Protein AF-A0A2V9Z2H0-F1 (afdb_monomer_lite)

pLDDT: mean 72.04, std 20.76, range [30.12, 93.12]

Foldseek 3Di:
DDDDDDDDDDDDPPPPPPPPPPPPDPDPPQDVQWDDLDPQWIWRDDPQKIFIGGNNHTPAIDGVVPVVSLVVSLVCCCVVVVDPPVSSCVVNVHDD

Sequence (96 aa):
MNFLIASRYGMLATMKSSSRQPELLSAPPALSGSTMANPHVCVQTEGNHRAILVHGIVFSRYSTQDRAAEAYAMATLFESGYAGQNHIARWFGYST

Structure (mmCIF, N/CA/C/O backbone):
data_AF-A0A2V9Z2H0-F1
#
_entry.id   AF-A0A2V9Z2H0-F1
#
loop_
_atom_site.group_PDB
_atom_site.id
_atom_site.type_symbol
_atom_site.label_atom_id
_atom_site.label_alt_id
_atom_site.label_comp_id
_atom_site.label_asym_id
_atom_site.label_entity_id
_atom_site.label_seq_id
_atom_site.pdbx_PDB_ins_code
_atom_site.Cartn_x
_atom_site.Cartn_y
_atom_site.Cartn_z
_atom_site.occupancy
_atom_site.B_iso_or_equiv
_atom_site.auth_seq_id
_atom_site.auth_comp_id
_atom_site.auth_asym_id
_atom_site.auth_atom_id
_atom_site.pdbx_PDB_model_num
ATOM 1 N N . MET A 1 1 ? 48.713 -1.740 -46.600 1.00 33.34 1 MET A N 1
ATOM 2 C CA . MET A 1 1 ? 49.661 -2.759 -46.106 1.00 33.34 1 MET A CA 1
ATOM 3 C C . MET A 1 1 ? 49.282 -3.083 -44.664 1.00 33.34 1 MET A C 1
ATOM 5 O O . MET A 1 1 ? 49.089 -2.142 -43.906 1.00 33.34 1 MET A O 1
ATOM 9 N N . ASN A 1 2 ? 49.078 -4.369 -44.351 1.00 32.25 2 ASN A N 1
ATOM 10 C CA . ASN A 1 2 ? 48.810 -4.978 -43.031 1.00 32.25 2 ASN A CA 1
ATOM 11 C C . ASN A 1 2 ? 49.625 -4.347 -41.869 1.00 32.25 2 ASN A C 1
ATOM 13 O O . ASN A 1 2 ? 50.729 -3.876 -42.107 1.00 32.25 2 ASN A O 1
ATOM 17 N N . PHE A 1 3 ? 49.181 -4.339 -40.603 1.00 32.38 3 PHE A N 1
ATOM 18 C CA . PHE A 1 3 ? 49.041 -5.540 -39.762 1.00 32.38 3 PHE A CA 1
ATOM 19 C C . PHE A 1 3 ? 48.167 -5.331 -38.510 1.00 32.38 3 PHE A C 1
ATOM 21 O O . PHE A 1 3 ? 48.256 -4.318 -37.822 1.00 32.38 3 PHE A O 1
ATOM 28 N N . LEU A 1 4 ? 47.387 -6.370 -38.201 1.00 38.56 4 LEU A N 1
ATOM 29 C CA . LEU A 1 4 ? 46.795 -6.671 -36.897 1.00 38.56 4 LEU A CA 1
ATOM 30 C C . LEU A 1 4 ? 47.885 -6.973 -35.858 1.00 38.56 4 LEU A C 1
ATOM 32 O O . LEU A 1 4 ? 48.770 -7.777 -36.143 1.00 38.56 4 LEU A O 1
ATOM 36 N N . ILE A 1 5 ? 47.726 -6.477 -34.627 1.00 39.59 5 ILE A N 1
ATOM 37 C CA . ILE A 1 5 ? 48.161 -7.203 -33.425 1.00 39.59 5 ILE A CA 1
ATOM 38 C C . ILE A 1 5 ? 47.025 -7.138 -32.399 1.00 39.59 5 ILE A C 1
ATOM 40 O O . ILE A 1 5 ? 46.578 -6.068 -31.995 1.00 39.59 5 ILE A O 1
ATOM 44 N N . ALA A 1 6 ? 46.529 -8.315 -32.035 1.00 40.03 6 ALA A N 1
ATOM 45 C CA . ALA A 1 6 ? 45.536 -8.537 -31.000 1.00 40.03 6 ALA A CA 1
ATOM 46 C C . ALA A 1 6 ? 46.151 -8.373 -29.602 1.00 40.03 6 ALA A C 1
ATOM 48 O O . ALA A 1 6 ? 47.254 -8.856 -29.374 1.00 40.03 6 ALA A O 1
ATOM 49 N N . SER A 1 7 ? 45.402 -7.832 -28.637 1.00 30.12 7 SER A N 1
ATOM 50 C CA . SER A 1 7 ? 45.344 -8.452 -27.308 1.00 30.12 7 SER A CA 1
ATOM 51 C C . SER A 1 7 ? 44.119 -7.994 -26.523 1.00 30.12 7 SER A C 1
ATOM 53 O O . SER A 1 7 ? 43.735 -6.827 -26.518 1.00 30.12 7 SER A O 1
ATOM 55 N N . ARG A 1 8 ? 43.482 -8.981 -25.903 1.00 45.53 8 ARG A N 1
ATOM 56 C CA . ARG A 1 8 ? 42.228 -8.941 -25.159 1.00 45.53 8 ARG A CA 1
ATOM 57 C C . ARG A 1 8 ? 42.565 -8.783 -23.666 1.00 45.53 8 ARG A C 1
ATOM 59 O O . ARG A 1 8 ? 43.506 -9.410 -23.203 1.00 45.53 8 ARG A O 1
ATOM 66 N N . TYR A 1 9 ? 41.717 -8.050 -22.941 1.00 33.06 9 TYR A N 1
ATOM 67 C CA . TYR A 1 9 ? 41.590 -7.989 -21.471 1.00 33.06 9 TYR A CA 1
ATOM 68 C C . TYR A 1 9 ? 42.676 -7.270 -20.639 1.00 33.06 9 TYR A C 1
ATOM 70 O O . TYR A 1 9 ? 43.658 -7.853 -20.209 1.00 33.06 9 TYR A O 1
ATOM 78 N N . GLY A 1 10 ? 42.363 -6.012 -20.293 1.00 38.66 10 GLY A N 1
ATOM 79 C CA . GLY A 1 10 ? 41.983 -5.640 -18.922 1.00 38.66 10 GLY A CA 1
ATOM 80 C C . GLY A 1 10 ? 43.092 -5.356 -17.910 1.00 38.66 10 GLY A C 1
ATOM 81 O O . GLY A 1 10 ? 43.579 -6.287 -17.291 1.00 38.66 10 GLY A O 1
ATOM 82 N N . MET A 1 11 ? 43.351 -4.073 -17.613 1.00 34.50 11 MET A N 1
ATOM 83 C CA . MET A 1 11 ? 43.720 -3.624 -16.260 1.00 34.50 11 MET A CA 1
ATOM 84 C C . MET A 1 11 ? 43.644 -2.090 -16.136 1.00 34.50 11 MET A C 1
ATOM 86 O O . MET A 1 11 ? 44.459 -1.370 -16.698 1.00 34.50 11 MET A O 1
ATOM 90 N N . LEU A 1 12 ? 42.641 -1.618 -15.387 1.00 37.03 12 LEU A N 1
ATOM 91 C CA . LEU A 1 12 ? 42.616 -0.369 -14.609 1.00 37.03 12 LEU A CA 1
ATOM 92 C C . LEU A 1 12 ? 43.142 0.904 -15.301 1.00 37.03 12 LEU A C 1
ATOM 94 O O . LEU A 1 12 ? 44.172 1.461 -14.922 1.00 37.03 12 LEU A O 1
ATOM 98 N N . ALA A 1 13 ? 42.341 1.462 -16.213 1.00 42.91 13 ALA A N 1
ATOM 99 C CA . ALA A 1 13 ? 42.338 2.914 -16.347 1.00 42.91 13 ALA A CA 1
ATOM 100 C C . ALA A 1 13 ? 41.852 3.486 -15.008 1.00 42.91 13 ALA A C 1
ATOM 102 O O . ALA A 1 13 ? 40.718 3.253 -14.585 1.00 42.91 13 ALA A O 1
ATOM 103 N N . THR A 1 14 ? 42.744 4.185 -14.317 1.00 48.28 14 THR A N 1
ATOM 104 C CA . THR A 1 14 ? 42.471 4.901 -13.077 1.00 48.28 14 THR A CA 1
ATOM 105 C C . THR A 1 14 ? 41.538 6.072 -13.394 1.00 48.28 14 THR A C 1
ATOM 107 O O . THR A 1 14 ? 41.949 7.220 -13.547 1.00 48.28 14 THR A O 1
ATOM 110 N N . MET A 1 15 ? 40.242 5.800 -13.558 1.00 34.12 15 MET A N 1
ATOM 111 C CA . MET A 1 15 ? 39.269 6.868 -13.743 1.00 34.12 15 MET A CA 1
ATOM 112 C C . MET A 1 15 ? 39.029 7.515 -12.383 1.00 34.12 15 MET A C 1
ATOM 114 O O . MET A 1 15 ? 38.201 7.082 -11.588 1.00 34.12 15 MET A O 1
ATOM 118 N N . LYS A 1 16 ? 39.832 8.542 -12.107 1.00 40.66 16 LYS A N 1
ATOM 119 C CA . LYS A 1 16 ? 39.638 9.513 -11.037 1.00 40.66 16 LYS A CA 1
ATOM 120 C C . LYS A 1 16 ? 38.214 10.060 -11.177 1.00 40.66 16 LYS A C 1
ATOM 122 O O . LYS A 1 16 ? 37.976 10.930 -12.012 1.00 40.66 16 LYS A O 1
ATOM 127 N N . SER A 1 17 ? 37.268 9.528 -10.402 1.00 39.25 17 SER A N 1
ATOM 128 C CA . SER A 1 17 ? 35.879 9.990 -10.341 1.00 39.25 17 SER A CA 1
ATOM 129 C C . SER A 1 17 ? 35.826 11.354 -9.652 1.00 39.25 17 SER A C 1
ATOM 131 O O . SER A 1 17 ? 35.365 11.524 -8.528 1.00 39.25 17 SER A O 1
ATOM 133 N N . SER A 1 18 ? 36.325 12.372 -10.349 1.00 48.81 18 SER A N 1
ATOM 134 C CA . SER A 1 18 ? 36.019 13.764 -10.060 1.00 48.81 18 SER A CA 1
ATOM 135 C C . SER A 1 18 ? 34.617 14.067 -10.575 1.00 48.81 18 SER A C 1
ATOM 137 O O . SER A 1 18 ? 34.426 14.808 -11.533 1.00 48.81 18 SER A O 1
ATOM 139 N N . SER A 1 19 ? 33.626 13.506 -9.904 1.00 45.41 19 SER A N 1
ATOM 140 C CA . SER A 1 19 ? 32.306 14.101 -9.836 1.00 45.41 19 SER A CA 1
ATOM 141 C C . SER A 1 19 ? 31.983 14.185 -8.356 1.00 45.41 19 SER A C 1
ATOM 143 O O . SER A 1 19 ? 31.266 13.351 -7.808 1.00 45.41 19 SER A O 1
ATOM 145 N N . ARG A 1 20 ? 32.517 15.221 -7.694 1.00 50.66 20 ARG A N 1
ATOM 146 C CA . ARG A 1 20 ? 31.754 15.875 -6.626 1.00 50.66 20 ARG A CA 1
ATOM 147 C C . ARG A 1 20 ? 30.473 16.364 -7.292 1.00 50.66 20 ARG A C 1
ATOM 149 O O . ARG A 1 20 ? 30.396 17.513 -7.708 1.00 50.66 20 ARG A O 1
ATOM 156 N N . GLN A 1 21 ? 29.537 15.449 -7.518 1.00 53.75 21 GLN A N 1
ATOM 157 C CA . GLN A 1 21 ? 28.186 15.794 -7.885 1.00 53.75 21 GLN A CA 1
ATOM 158 C C . GLN A 1 21 ? 27.685 16.541 -6.651 1.00 53.75 21 GLN A C 1
ATOM 160 O O . GLN A 1 21 ? 27.667 15.941 -5.573 1.00 53.75 21 GLN A O 1
ATOM 165 N N . PRO A 1 22 ? 27.429 17.858 -6.738 1.00 50.38 22 PRO A N 1
ATOM 166 C CA . PRO A 1 22 ? 26.825 18.565 -5.622 1.00 50.38 22 PRO A CA 1
ATOM 167 C C . PRO A 1 22 ? 25.560 17.783 -5.273 1.00 50.38 22 PRO A C 1
ATOM 169 O O . PRO A 1 22 ? 24.817 17.440 -6.194 1.00 50.38 22 PRO A O 1
ATOM 172 N N . GLU A 1 23 ? 25.348 17.418 -4.005 1.00 53.59 23 GLU A N 1
ATOM 173 C CA . GLU A 1 23 ? 24.047 16.890 -3.588 1.00 53.59 23 GLU A CA 1
ATOM 174 C C . GLU A 1 23 ? 23.016 17.936 -4.001 1.00 53.59 23 GLU A C 1
ATOM 176 O O . GLU A 1 23 ? 22.989 19.037 -3.453 1.00 53.59 23 GLU A O 1
ATOM 181 N N . LEU A 1 24 ? 22.283 17.649 -5.081 1.00 61.84 24 LEU A N 1
ATOM 182 C CA . LEU A 1 24 ? 21.585 18.694 -5.825 1.00 61.84 24 LEU A CA 1
ATOM 183 C C . LEU A 1 24 ? 20.494 19.336 -4.974 1.00 61.84 24 LEU A C 1
ATOM 185 O O . LEU A 1 24 ? 20.188 20.499 -5.202 1.00 61.84 24 LEU A O 1
ATOM 189 N N . LEU A 1 25 ? 19.979 18.616 -3.976 1.00 53.16 25 LEU A N 1
ATOM 190 C CA . LEU A 1 25 ? 19.114 19.091 -2.906 1.00 53.16 25 LEU A CA 1
ATOM 191 C C . LEU A 1 25 ? 19.264 18.125 -1.721 1.00 53.16 25 LEU A C 1
ATOM 193 O O . LEU A 1 25 ? 19.389 16.917 -1.938 1.00 53.16 25 LEU A O 1
ATOM 197 N N . SER A 1 26 ? 19.202 18.626 -0.485 1.00 52.19 26 SER A N 1
ATOM 198 C CA . SER A 1 26 ? 19.023 17.758 0.684 1.00 52.19 26 SER A CA 1
ATOM 199 C C . SER A 1 26 ? 17.786 16.887 0.472 1.00 52.19 26 SER A C 1
ATOM 201 O O . SER A 1 26 ? 16.749 17.400 0.038 1.00 52.19 26 SER A O 1
ATOM 203 N N . ALA A 1 27 ? 17.878 15.590 0.781 1.00 54.31 27 ALA A N 1
ATOM 204 C CA . ALA A 1 27 ? 16.704 14.726 0.775 1.00 54.31 27 ALA A CA 1
ATOM 205 C C . ALA A 1 27 ? 15.607 15.399 1.622 1.00 54.31 27 ALA A C 1
ATOM 207 O O . ALA A 1 27 ? 15.896 15.802 2.757 1.00 54.31 27 ALA A O 1
ATOM 208 N N . PRO A 1 28 ? 14.385 15.594 1.086 1.00 58.50 28 PRO A N 1
ATOM 209 C CA . PRO A 1 28 ? 13.310 16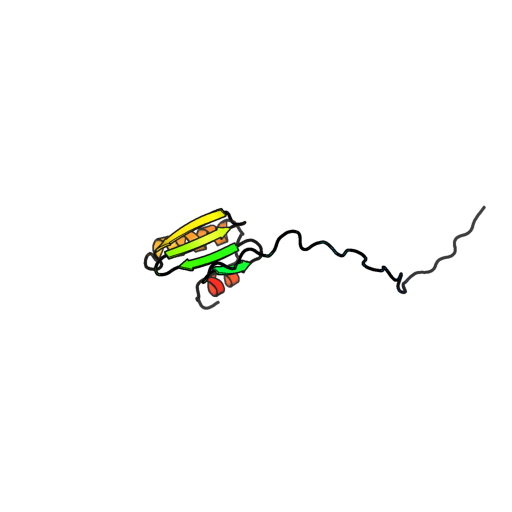.178 1.870 1.00 58.50 28 PRO A CA 1
ATOM 210 C C . PRO A 1 28 ? 13.145 15.357 3.151 1.00 58.50 28 PRO A C 1
ATOM 212 O O . PRO A 1 28 ? 13.315 14.132 3.102 1.00 58.50 28 PRO A O 1
ATOM 215 N N . PRO A 1 29 ? 12.865 16.003 4.299 1.00 57.62 29 PRO A N 1
ATOM 216 C CA . PRO A 1 29 ? 12.691 15.287 5.551 1.00 57.62 29 PRO A CA 1
ATOM 217 C C . PRO A 1 29 ? 11.677 14.172 5.317 1.00 57.62 29 PRO A C 1
ATOM 219 O O . PRO A 1 29 ? 10.580 14.429 4.814 1.00 57.62 29 PRO A O 1
ATOM 222 N N . ALA A 1 30 ? 12.070 12.932 5.621 1.00 56.03 30 ALA A N 1
ATOM 223 C CA . ALA A 1 30 ? 11.142 11.817 5.597 1.00 56.03 30 ALA A CA 1
ATOM 224 C C . ALA A 1 30 ? 9.977 12.218 6.502 1.00 56.03 30 ALA A C 1
ATOM 226 O O . ALA A 1 30 ? 10.171 12.443 7.697 1.00 56.03 30 ALA A O 1
ATOM 227 N N . LEU A 1 31 ? 8.793 12.398 5.914 1.00 57.59 31 LEU A N 1
ATOM 228 C CA . LEU A 1 31 ? 7.588 12.717 6.668 1.00 57.59 31 LEU A CA 1
ATOM 229 C C . LEU A 1 31 ? 7.471 11.644 7.751 1.00 57.59 31 LEU A C 1
ATOM 231 O O . LEU A 1 31 ? 7.561 10.456 7.437 1.00 57.59 31 LEU A O 1
ATOM 235 N N . SER A 1 32 ? 7.399 12.036 9.022 1.00 54.72 32 SER A N 1
ATOM 236 C CA . SER A 1 32 ? 7.373 11.086 10.136 1.00 54.72 32 SER A CA 1
ATOM 237 C C . SER A 1 32 ? 6.240 10.077 9.913 1.00 54.72 32 SER A C 1
ATOM 239 O O . SER A 1 32 ? 5.081 10.466 9.839 1.00 54.72 32 SER A O 1
ATOM 241 N N . GLY A 1 33 ? 6.575 8.792 9.743 1.00 60.50 33 GLY A N 1
ATOM 242 C CA . GLY A 1 33 ? 5.612 7.741 9.365 1.00 60.50 33 GLY A CA 1
ATOM 243 C C . GLY A 1 33 ? 5.539 7.403 7.866 1.00 60.50 33 GLY A C 1
ATOM 244 O O . GLY A 1 33 ? 4.699 6.597 7.460 1.00 60.50 33 GLY A O 1
ATOM 245 N N . SER A 1 34 ? 6.416 7.977 7.038 1.00 62.53 34 SER A N 1
ATOM 246 C CA . SER A 1 34 ? 6.613 7.599 5.636 1.00 62.53 34 SER A CA 1
ATOM 247 C C . SER A 1 34 ? 7.659 6.495 5.510 1.00 62.53 34 SER A C 1
ATOM 249 O O . SER A 1 34 ? 8.780 6.606 6.001 1.00 62.53 34 SER A O 1
ATOM 251 N N . THR A 1 35 ? 7.288 5.397 4.859 1.00 67.69 35 THR A N 1
ATOM 252 C CA . THR A 1 35 ? 8.217 4.335 4.471 1.00 67.69 35 THR A CA 1
ATOM 253 C C . THR A 1 35 ? 8.249 4.274 2.954 1.00 67.69 35 THR A C 1
ATOM 255 O O . THR A 1 35 ? 7.230 4.032 2.300 1.00 67.69 35 THR A O 1
ATOM 258 N N . MET A 1 36 ? 9.431 4.515 2.382 1.00 64.88 36 MET A N 1
ATOM 259 C CA . MET A 1 36 ? 9.651 4.277 0.963 1.00 64.88 36 MET A CA 1
ATOM 260 C C . MET A 1 36 ? 9.596 2.771 0.730 1.00 64.88 36 MET A C 1
ATOM 262 O O . MET A 1 36 ? 10.421 2.008 1.224 1.00 64.88 36 MET A O 1
ATOM 266 N N . ALA A 1 37 ? 8.565 2.359 0.015 1.00 71.62 37 ALA A N 1
ATOM 267 C CA . ALA A 1 37 ? 8.209 0.973 -0.201 1.00 71.62 37 ALA A CA 1
ATOM 268 C C . ALA A 1 37 ? 9.003 0.401 -1.397 1.00 71.62 37 ALA A C 1
ATOM 270 O O . ALA A 1 37 ? 9.466 -0.740 -1.371 1.00 71.62 37 ALA A O 1
ATOM 271 N N . ASN A 1 38 ? 9.210 1.239 -2.417 1.00 76.75 38 ASN A N 1
ATOM 272 C CA . ASN A 1 38 ? 10.025 1.038 -3.620 1.00 76.75 38 ASN A CA 1
ATOM 273 C C . ASN A 1 38 ? 10.467 2.434 -4.133 1.00 76.75 38 ASN A C 1
ATOM 275 O O . ASN A 1 38 ? 9.802 3.412 -3.783 1.00 76.75 38 ASN A O 1
ATOM 279 N N . PRO A 1 39 ? 11.519 2.580 -4.969 1.00 79.56 39 PRO A N 1
ATOM 280 C CA . PRO A 1 39 ? 11.844 3.846 -5.645 1.00 79.56 39 PRO A CA 1
ATOM 281 C C . PRO A 1 39 ? 10.658 4.575 -6.308 1.00 79.56 39 PRO A C 1
ATOM 283 O O . PRO A 1 39 ? 10.735 5.783 -6.527 1.00 79.56 39 PRO A O 1
ATOM 286 N N . HIS A 1 40 ? 9.561 3.877 -6.614 1.00 83.31 40 HIS A N 1
ATOM 287 C CA . HIS A 1 40 ? 8.355 4.472 -7.194 1.00 83.31 40 HIS A CA 1
ATOM 288 C C . HIS A 1 40 ? 7.204 4.675 -6.205 1.00 83.31 40 HIS A C 1
ATOM 290 O O . HIS A 1 40 ? 6.353 5.521 -6.464 1.00 83.31 40 HIS A O 1
ATOM 296 N N . VAL A 1 41 ? 7.160 3.936 -5.091 1.00 86.69 41 VAL A N 1
ATOM 297 C CA . VAL A 1 41 ? 6.005 3.902 -4.178 1.00 86.69 41 VAL A CA 1
ATOM 298 C C . VAL A 1 41 ? 6.423 4.279 -2.763 1.00 86.69 41 VAL A C 1
ATOM 300 O O . VAL A 1 41 ? 7.320 3.674 -2.177 1.00 86.69 41 VAL A O 1
ATOM 303 N N . CYS A 1 42 ? 5.725 5.247 -2.182 1.00 88.00 42 CYS A N 1
ATOM 304 C CA . CYS A 1 42 ? 5.863 5.645 -0.789 1.00 88.00 42 CYS A CA 1
ATOM 305 C C . CYS A 1 42 ? 4.530 5.440 -0.070 1.00 88.00 42 CYS A C 1
ATOM 307 O O . CYS A 1 42 ? 3.491 5.900 -0.542 1.00 88.00 42 CYS A O 1
ATOM 309 N N . VAL A 1 43 ? 4.556 4.753 1.070 1.00 87.44 43 VAL A N 1
ATOM 310 C CA . VAL A 1 43 ? 3.379 4.578 1.923 1.00 87.44 43 VAL A CA 1
ATOM 311 C C . VAL A 1 43 ? 3.577 5.429 3.166 1.00 87.44 43 VAL A C 1
ATOM 313 O O . VAL A 1 43 ? 4.565 5.282 3.883 1.00 87.44 43 VAL A O 1
ATOM 316 N N . GLN A 1 44 ? 2.634 6.330 3.415 1.00 89.00 44 GLN A N 1
ATOM 317 C CA . GLN A 1 44 ? 2.622 7.198 4.584 1.00 89.00 44 GLN A CA 1
ATOM 318 C C . GLN A 1 44 ? 1.404 6.872 5.425 1.00 89.00 44 GLN A C 1
ATOM 320 O O . GLN A 1 44 ? 0.290 6.824 4.907 1.00 89.00 44 GLN A O 1
ATOM 325 N N . THR A 1 45 ? 1.608 6.637 6.715 1.00 86.88 45 THR A N 1
ATOM 326 C CA . THR A 1 45 ? 0.502 6.446 7.656 1.00 86.88 45 THR A CA 1
ATOM 327 C C . THR A 1 45 ? 0.595 7.510 8.738 1.00 86.88 45 THR A C 1
ATOM 329 O O . THR A 1 45 ? 1.581 7.561 9.468 1.00 86.88 45 THR A O 1
ATOM 332 N N . GLU A 1 46 ? -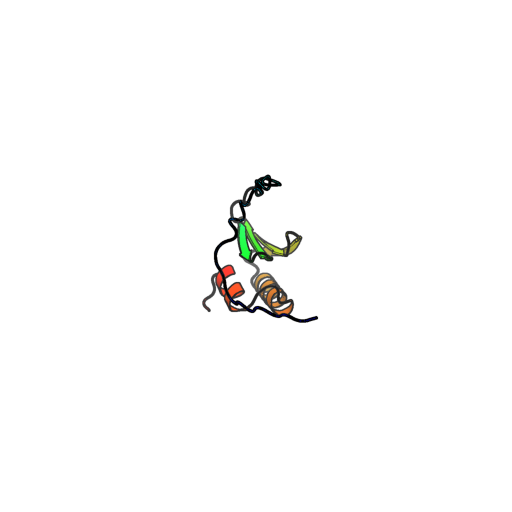0.432 8.351 8.833 1.00 86.00 46 GLU A N 1
ATOM 333 C CA . GLU A 1 46 ? -0.544 9.414 9.829 1.00 86.00 46 GLU A CA 1
ATOM 334 C C . GLU A 1 46 ? -1.863 9.246 10.592 1.00 86.00 46 GLU A C 1
ATOM 336 O O . GLU A 1 46 ? -2.960 9.400 10.042 1.00 86.00 46 GLU A O 1
ATOM 341 N N . GLY A 1 47 ? -1.758 8.871 11.870 1.00 86.62 47 GLY A N 1
ATOM 342 C CA . GLY A 1 47 ? -2.912 8.533 12.701 1.00 86.62 47 GLY A CA 1
ATOM 343 C 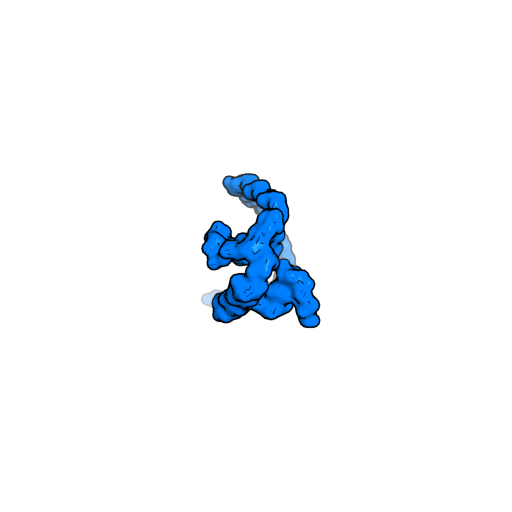C . GLY A 1 47 ? -3.768 7.433 12.065 1.00 86.62 47 GLY A C 1
ATOM 344 O O . GLY A 1 47 ? -3.293 6.327 11.814 1.00 86.62 47 GLY A O 1
ATOM 345 N N . ASN A 1 48 ? -5.029 7.762 11.778 1.00 89.81 48 ASN A N 1
ATOM 346 C CA . ASN A 1 48 ? -5.995 6.843 11.169 1.00 89.81 48 ASN A CA 1
ATOM 347 C C . ASN A 1 48 ? -6.075 6.963 9.645 1.00 89.81 48 ASN A C 1
ATOM 349 O O . ASN A 1 48 ? -7.001 6.424 9.053 1.00 89.81 48 ASN A O 1
ATOM 353 N N . HIS A 1 49 ? -5.160 7.681 8.997 1.00 88.88 49 HIS A N 1
ATOM 354 C CA . HIS A 1 49 ? -5.164 7.833 7.547 1.00 88.88 49 HIS A CA 1
ATOM 355 C C . HIS A 1 49 ? -3.897 7.255 6.942 1.00 88.88 49 HIS A C 1
ATOM 357 O O . HIS A 1 49 ? -2.795 7.434 7.461 1.00 88.88 49 HIS A O 1
ATOM 363 N N . ARG A 1 50 ? -4.060 6.597 5.799 1.00 90.06 50 ARG A N 1
ATOM 364 C CA . ARG A 1 50 ? -2.957 6.131 4.974 1.00 90.06 50 ARG A CA 1
ATOM 365 C C . ARG A 1 50 ? -3.017 6.810 3.617 1.00 90.06 50 ARG A C 1
ATOM 367 O O . ARG A 1 50 ? -4.071 6.862 2.986 1.00 90.06 50 ARG A O 1
ATOM 374 N N . ALA A 1 51 ? -1.879 7.338 3.190 1.00 89.88 51 ALA A N 1
ATOM 375 C CA . ALA A 1 51 ? -1.667 7.894 1.868 1.00 89.88 51 ALA A CA 1
ATOM 376 C C . ALA A 1 51 ? -0.611 7.064 1.139 1.00 89.88 51 ALA A C 1
ATOM 378 O O . ALA A 1 51 ? 0.473 6.804 1.661 1.00 89.88 51 ALA A O 1
ATOM 379 N N . ILE A 1 52 ? -0.932 6.656 -0.080 1.00 89.50 52 ILE A N 1
ATOM 380 C CA . ILE A 1 52 ? -0.006 5.990 -0.987 1.00 89.50 52 ILE A CA 1
ATOM 381 C C . ILE A 1 52 ? 0.376 7.010 -2.043 1.00 89.50 52 ILE A C 1
ATOM 383 O O . ILE A 1 52 ? -0.495 7.594 -2.690 1.00 89.50 52 ILE A O 1
ATOM 387 N N . LEU A 1 53 ? 1.674 7.225 -2.209 1.00 89.19 53 LEU A N 1
ATOM 388 C CA . LEU A 1 53 ? 2.222 8.102 -3.222 1.00 89.19 53 LEU A CA 1
ATOM 389 C C . LEU A 1 53 ? 2.958 7.263 -4.253 1.00 89.19 53 LEU A C 1
ATOM 391 O O . LEU A 1 53 ? 3.811 6.450 -3.898 1.00 89.19 53 LEU A O 1
ATOM 395 N N . VAL A 1 54 ? 2.660 7.502 -5.522 1.00 88.12 54 VAL A N 1
ATOM 396 C CA . VAL A 1 54 ? 3.380 6.924 -6.654 1.00 88.12 54 VAL A CA 1
ATOM 397 C C . VAL A 1 54 ? 4.090 8.066 -7.371 1.00 88.12 54 VAL A C 1
ATOM 399 O O . VAL A 1 54 ? 3.462 9.061 -7.721 1.00 88.12 54 VAL A O 1
ATOM 402 N N . HIS A 1 55 ? 5.414 7.978 -7.511 1.00 86.75 55 HI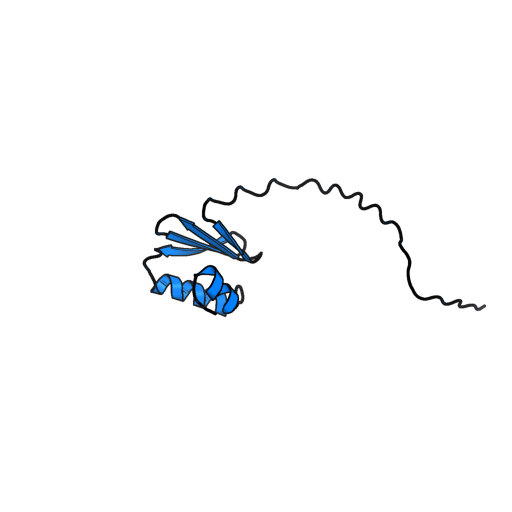S A N 1
ATOM 403 C CA . HIS A 1 55 ? 6.269 9.064 -8.019 1.00 86.75 55 HIS A CA 1
ATOM 404 C C . HIS A 1 55 ? 6.066 10.414 -7.298 1.00 86.75 55 HIS A C 1
ATOM 406 O O . HIS A 1 55 ? 6.223 11.479 -7.888 1.00 86.75 55 HIS A O 1
ATOM 412 N N . GLY A 1 56 ? 5.696 10.378 -6.014 1.00 83.06 56 GLY A N 1
ATOM 413 C CA . GLY A 1 56 ? 5.410 11.577 -5.219 1.00 83.06 56 GLY A CA 1
ATOM 414 C C . GLY A 1 56 ? 4.015 12.180 -5.432 1.00 83.06 56 GLY A C 1
ATOM 415 O O . GLY A 1 56 ? 3.680 13.151 -4.759 1.00 83.06 56 GLY A O 1
ATOM 416 N N . ILE A 1 57 ? 3.180 11.601 -6.300 1.00 84.44 57 ILE A N 1
ATOM 417 C CA . ILE A 1 57 ? 1.781 12.002 -6.498 1.00 84.44 57 ILE A CA 1
ATOM 418 C C . ILE A 1 57 ? 0.878 11.122 -5.636 1.00 84.44 57 ILE A C 1
ATOM 420 O O . ILE A 1 57 ? 1.073 9.908 -5.574 1.00 84.44 57 ILE A O 1
ATOM 424 N N . VAL A 1 58 ? -0.121 11.718 -4.977 1.00 87.69 58 VAL A N 1
ATOM 425 C CA . VAL A 1 58 ? -1.114 10.971 -4.191 1.00 87.69 58 VAL A CA 1
ATOM 426 C C . VAL A 1 58 ? -1.908 10.059 -5.122 1.00 87.69 58 VAL A C 1
ATOM 428 O O . VAL A 1 58 ? -2.684 10.523 -5.951 1.00 87.69 58 VAL A O 1
ATOM 431 N N . PHE A 1 59 ? -1.701 8.759 -4.965 1.00 88.56 59 PHE A N 1
ATOM 432 C CA . PHE A 1 59 ? -2.388 7.715 -5.712 1.00 88.56 59 PHE A CA 1
ATOM 433 C C . PHE A 1 59 ? -3.699 7.325 -5.031 1.00 88.56 59 PHE A C 1
ATOM 435 O O . PHE A 1 59 ? -4.732 7.185 -5.675 1.00 88.56 59 PHE A O 1
ATOM 442 N N . SER A 1 60 ? -3.663 7.169 -3.707 1.00 89.38 60 SER A N 1
ATOM 443 C CA . SER A 1 60 ? -4.844 6.864 -2.905 1.00 89.38 60 SER A CA 1
ATOM 444 C C . SER A 1 60 ? -4.668 7.385 -1.486 1.00 89.38 60 SER A C 1
ATOM 446 O O . SER A 1 60 ? -3.566 7.343 -0.931 1.00 89.38 60 SER A O 1
ATOM 448 N N . ARG A 1 61 ? -5.761 7.875 -0.898 1.00 91.75 61 ARG A N 1
ATOM 449 C CA . ARG A 1 61 ? -5.833 8.276 0.506 1.00 91.75 61 ARG A CA 1
ATOM 450 C C . ARG A 1 61 ? -7.115 7.728 1.109 1.00 91.75 61 ARG A C 1
ATOM 452 O O . ARG A 1 61 ? -8.194 7.976 0.585 1.00 91.75 61 ARG A O 1
ATOM 459 N N . TYR A 1 62 ? -6.985 7.018 2.219 1.00 92.69 62 TYR A N 1
ATOM 460 C CA . TYR A 1 62 ? -8.108 6.372 2.888 1.00 92.69 62 TYR A CA 1
ATOM 461 C C . TYR A 1 62 ? -7.884 6.299 4.397 1.00 92.69 62 TYR A C 1
ATOM 463 O O . TYR A 1 62 ? -6.776 6.523 4.894 1.00 92.69 62 TYR A O 1
ATOM 471 N N . SER A 1 63 ? -8.956 6.009 5.131 1.00 91.81 63 SER A N 1
ATOM 472 C CA . SER A 1 63 ? -8.874 5.689 6.555 1.00 91.81 63 SER A CA 1
ATOM 473 C C . SER A 1 63 ? -8.332 4.272 6.734 1.00 91.81 63 SER A C 1
ATOM 475 O O . SER A 1 63 ? -8.800 3.358 6.068 1.00 91.81 63 SER A O 1
ATOM 477 N N . THR A 1 64 ? -7.417 4.041 7.673 1.00 88.31 64 THR A N 1
ATOM 478 C CA . THR A 1 64 ? -6.908 2.695 8.009 1.00 88.31 64 THR A CA 1
ATOM 479 C C . THR A 1 64 ? -7.996 1.756 8.545 1.00 88.31 64 THR A C 1
ATOM 481 O O . THR A 1 64 ? -7.788 0.546 8.622 1.00 88.31 64 THR A O 1
ATOM 484 N N . GLN A 1 65 ? -9.164 2.297 8.906 1.00 91.75 65 GLN A N 1
ATOM 485 C CA . GLN A 1 65 ? -10.349 1.524 9.282 1.00 91.75 65 GLN A CA 1
ATOM 486 C C . GLN A 1 65 ? -11.170 1.062 8.067 1.00 91.75 65 GLN A C 1
ATOM 488 O O . GLN A 1 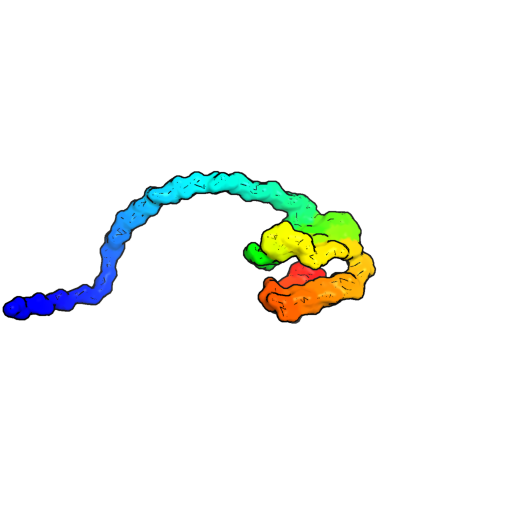65 ? -11.955 0.123 8.184 1.00 91.75 65 GLN A O 1
ATOM 493 N N . ASP A 1 66 ? -10.982 1.688 6.904 1.00 93.12 66 ASP A N 1
ATOM 494 C CA . ASP A 1 66 ? -11.666 1.334 5.665 1.00 93.12 66 ASP A CA 1
ATOM 495 C C . ASP A 1 66 ? -10.892 0.241 4.917 1.00 93.12 66 ASP A C 1
ATOM 497 O O . ASP A 1 66 ? -10.000 0.490 4.100 1.00 93.12 66 ASP A O 1
ATOM 501 N N . ARG A 1 67 ? -11.247 -1.010 5.218 1.00 90.06 67 ARG A N 1
ATOM 502 C CA . ARG A 1 67 ? -10.626 -2.187 4.598 1.00 90.06 67 ARG A CA 1
ATOM 503 C C . ARG A 1 67 ? -10.967 -2.343 3.120 1.00 90.06 67 ARG A C 1
ATOM 505 O O . ARG A 1 67 ? -10.174 -2.932 2.391 1.00 90.06 67 ARG A O 1
ATOM 512 N N . ALA A 1 68 ? -12.105 -1.816 2.668 1.00 92.94 68 ALA A N 1
ATOM 513 C CA . ALA A 1 68 ? -12.477 -1.878 1.260 1.00 92.94 68 ALA A CA 1
ATOM 514 C C . ALA A 1 68 ? -11.600 -0.930 0.434 1.00 92.94 68 ALA A C 1
ATOM 516 O O . ALA A 1 68 ? -11.049 -1.336 -0.589 1.00 92.94 68 ALA A O 1
ATOM 517 N N . ALA A 1 69 ? -11.400 0.299 0.917 1.00 90.38 69 ALA A N 1
ATOM 518 C CA . ALA A 1 69 ? -10.499 1.255 0.285 1.00 90.38 69 ALA A CA 1
ATOM 519 C C . ALA A 1 69 ? -9.038 0.773 0.298 1.00 90.38 69 ALA A C 1
ATOM 521 O O . ALA A 1 69 ? -8.329 0.930 -0.698 1.00 90.38 69 ALA A O 1
ATOM 522 N N . GLU A 1 70 ? -8.599 0.136 1.388 1.00 91.44 70 GLU A N 1
ATOM 523 C CA . GLU A 1 70 ? -7.271 -0.476 1.472 1.00 91.44 70 GLU A CA 1
ATOM 524 C C . GLU A 1 70 ? -7.087 -1.585 0.424 1.00 91.44 70 GLU A C 1
ATOM 526 O O . GLU A 1 70 ? -6.124 -1.549 -0.345 1.00 91.44 70 GLU A O 1
ATOM 531 N N . ALA A 1 71 ? -8.034 -2.524 0.332 1.00 91.69 71 ALA A N 1
ATOM 532 C CA . ALA A 1 71 ? -7.992 -3.607 -0.649 1.00 91.69 71 ALA A CA 1
ATOM 533 C C . ALA A 1 71 ? -8.036 -3.085 -2.093 1.00 91.69 71 ALA A C 1
ATOM 535 O O . ALA A 1 71 ? -7.283 -3.561 -2.943 1.00 91.69 71 ALA A O 1
ATOM 536 N N . TYR A 1 72 ? -8.861 -2.069 -2.367 1.00 92.81 72 TYR A N 1
ATOM 537 C CA . TYR A 1 72 ? -8.916 -1.426 -3.679 1.00 92.81 72 TYR A CA 1
ATOM 538 C C . TYR A 1 72 ? -7.567 -0.802 -4.052 1.00 92.81 72 TYR A C 1
ATOM 540 O O . TYR A 1 72 ? -7.074 -0.988 -5.165 1.00 92.81 72 TYR A O 1
ATOM 548 N N . ALA A 1 73 ? -6.919 -0.115 -3.108 1.00 91.38 73 ALA A N 1
ATOM 549 C CA . ALA A 1 73 ? -5.607 0.475 -3.333 1.00 91.38 73 ALA A CA 1
ATOM 550 C C . ALA A 1 73 ? -4.528 -0.586 -3.616 1.00 91.38 73 ALA A C 1
ATOM 552 O O . ALA A 1 73 ? -3.708 -0.396 -4.514 1.00 91.38 73 ALA A O 1
ATOM 553 N N . MET A 1 74 ? -4.545 -1.713 -2.895 1.00 91.31 74 MET A N 1
ATOM 554 C CA . MET A 1 74 ? -3.649 -2.847 -3.153 1.00 91.31 74 MET A CA 1
ATOM 555 C C . MET A 1 74 ? -3.872 -3.455 -4.540 1.00 91.31 74 MET A C 1
ATOM 557 O O . MET A 1 74 ? -2.908 -3.659 -5.275 1.00 91.31 74 MET A O 1
ATOM 561 N N . ALA A 1 75 ? -5.131 -3.721 -4.902 1.00 91.62 75 ALA A N 1
ATOM 562 C CA . ALA A 1 75 ? -5.487 -4.289 -6.199 1.00 91.62 75 ALA A CA 1
ATOM 563 C C . ALA A 1 75 ? -5.033 -3.369 -7.336 1.00 91.62 75 ALA A C 1
ATOM 565 O O . ALA A 1 75 ? -4.342 -3.812 -8.248 1.00 91.62 75 ALA A O 1
ATOM 566 N N . THR A 1 76 ? -5.302 -2.067 -7.215 1.00 90.94 76 THR A N 1
ATOM 567 C CA . THR A 1 76 ? -4.927 -1.094 -8.248 1.00 90.94 76 THR A CA 1
ATOM 568 C C . THR A 1 76 ? -3.405 -0.997 -8.397 1.00 90.94 76 THR A C 1
ATOM 570 O O . THR A 1 76 ? -2.915 -0.932 -9.518 1.00 90.94 76 THR A O 1
ATOM 573 N N . LEU A 1 77 ? -2.637 -1.039 -7.297 1.00 90.06 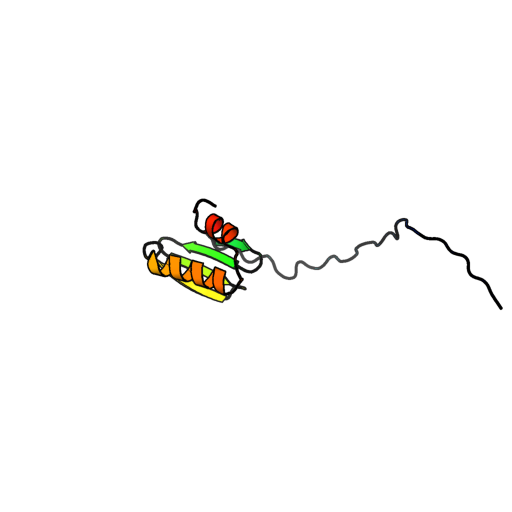77 LEU A N 1
ATOM 574 C CA . LEU A 1 77 ? -1.164 -1.059 -7.340 1.00 90.06 77 LEU A CA 1
ATOM 575 C C . LEU A 1 77 ? -0.597 -2.305 -8.034 1.00 90.06 77 LEU A C 1
ATOM 577 O O . LEU A 1 77 ? 0.453 -2.225 -8.681 1.00 90.06 77 LEU A O 1
ATOM 581 N N . PHE A 1 78 ? -1.260 -3.449 -7.855 1.00 90.56 78 PHE A N 1
ATOM 582 C CA . PHE A 1 78 ? -0.886 -4.703 -8.498 1.00 90.56 78 PHE A CA 1
ATOM 583 C C . PHE A 1 78 ? -1.209 -4.677 -9.992 1.00 90.56 78 PHE A C 1
ATOM 585 O O . PHE A 1 78 ? -0.335 -4.938 -10.817 1.00 90.56 78 PHE A O 1
ATOM 592 N N . GLU A 1 79 ? -2.439 -4.304 -10.340 1.00 90.69 79 GLU A N 1
ATOM 593 C CA . GLU A 1 79 ? -2.920 -4.238 -11.722 1.00 90.69 79 GLU A CA 1
ATOM 594 C C . GLU A 1 79 ? -2.156 -3.206 -12.556 1.00 90.69 79 GLU A C 1
ATOM 596 O O . GLU A 1 79 ? -1.874 -3.441 -13.729 1.00 90.69 79 GLU A O 1
ATOM 601 N N . SER A 1 80 ? -1.755 -2.085 -11.952 1.00 89.06 80 SER A N 1
ATOM 602 C CA . SER A 1 80 ? -0.954 -1.059 -12.621 1.00 89.06 80 SER A CA 1
ATOM 603 C C . SER A 1 80 ? 0.536 -1.407 -12.723 1.00 89.06 80 SER A C 1
ATOM 605 O O . SER A 1 80 ? 1.301 -0.638 -13.304 1.00 89.06 80 SER A O 1
ATOM 607 N N . GLY A 1 81 ? 0.980 -2.516 -12.122 1.00 89.00 81 GLY A N 1
ATOM 608 C CA . GLY A 1 81 ? 2.374 -2.962 -12.148 1.00 89.00 81 GLY A CA 1
ATOM 609 C C . GLY A 1 81 ? 3.337 -2.148 -11.277 1.00 89.00 81 GLY A C 1
ATOM 610 O O . GLY A 1 81 ? 4.548 -2.343 -11.375 1.00 89.00 81 GLY A O 1
ATOM 611 N N . TYR A 1 82 ? 2.842 -1.261 -10.403 1.00 87.88 82 TYR A N 1
ATOM 612 C CA . TYR A 1 82 ? 3.704 -0.496 -9.489 1.00 87.88 82 TYR A CA 1
ATOM 613 C C . TYR A 1 82 ? 4.234 -1.352 -8.335 1.00 87.88 82 TYR A C 1
ATOM 615 O O . TYR A 1 82 ? 5.273 -1.034 -7.751 1.00 87.88 82 TYR A O 1
ATOM 623 N N . ALA A 1 83 ? 3.533 -2.437 -7.997 1.00 87.69 83 ALA A N 1
ATOM 624 C CA . ALA A 1 83 ? 3.937 -3.347 -6.940 1.00 87.69 83 ALA A CA 1
ATOM 625 C C . ALA A 1 83 ? 3.530 -4.794 -7.237 1.00 87.69 83 ALA A C 1
ATOM 627 O O . ALA A 1 83 ? 2.423 -5.074 -7.677 1.00 87.69 83 ALA A O 1
ATOM 628 N N . GLY A 1 84 ? 4.422 -5.737 -6.937 1.00 87.06 84 GLY A N 1
ATOM 629 C CA . GLY A 1 84 ? 4.087 -7.165 -6.923 1.00 87.06 84 GLY A CA 1
ATOM 630 C C . GLY A 1 84 ? 3.434 -7.588 -5.602 1.00 87.06 84 GLY A C 1
ATOM 631 O O . GLY A 1 84 ? 3.584 -6.904 -4.590 1.00 87.06 84 GLY A O 1
ATOM 632 N N . GLN A 1 85 ? 2.792 -8.759 -5.578 1.00 84.75 85 GLN A N 1
ATOM 633 C CA . GLN A 1 85 ? 2.102 -9.289 -4.388 1.00 84.75 85 GLN A CA 1
ATOM 634 C C . GLN A 1 85 ? 2.997 -9.338 -3.139 1.00 84.75 85 GLN A C 1
ATOM 636 O O . GLN A 1 85 ? 2.590 -8.883 -2.075 1.00 84.75 85 GLN A O 1
ATOM 641 N N . ASN A 1 86 ? 4.254 -9.777 -3.278 1.00 85.69 86 ASN A N 1
ATOM 642 C CA . ASN A 1 86 ? 5.208 -9.832 -2.161 1.00 85.69 86 ASN A CA 1
ATOM 643 C C . ASN A 1 86 ? 5.552 -8.451 -1.588 1.00 85.69 86 ASN A C 1
ATOM 645 O O . ASN A 1 86 ? 5.797 -8.307 -0.391 1.00 85.69 86 ASN A O 1
ATOM 649 N N . HIS A 1 87 ? 5.594 -7.434 -2.449 1.00 85.00 87 HIS A N 1
ATOM 650 C CA . HIS A 1 87 ? 5.847 -6.062 -2.030 1.00 85.00 87 HIS A CA 1
ATOM 651 C C . HIS A 1 87 ? 4.641 -5.510 -1.273 1.00 85.00 87 HIS A C 1
ATOM 653 O O . HIS A 1 87 ? 4.797 -5.006 -0.166 1.00 85.00 87 HIS A O 1
ATOM 659 N N . ILE A 1 88 ? 3.441 -5.705 -1.823 1.00 86.88 88 ILE A N 1
ATOM 660 C CA . ILE A 1 88 ? 2.177 -5.312 -1.197 1.00 86.88 88 ILE A CA 1
ATOM 661 C C . ILE A 1 88 ? 2.044 -5.979 0.178 1.00 86.88 88 ILE A C 1
ATOM 663 O O . ILE A 1 88 ? 1.891 -5.281 1.177 1.00 86.88 88 ILE A O 1
ATOM 667 N N . ALA A 1 89 ? 2.206 -7.300 0.272 1.00 86.31 89 ALA A N 1
ATOM 668 C CA . ALA A 1 89 ? 2.104 -8.015 1.542 1.00 86.31 89 ALA A CA 1
ATOM 669 C C . ALA A 1 89 ? 3.022 -7.406 2.618 1.00 86.31 89 ALA A C 1
ATOM 671 O O . ALA A 1 89 ? 2.562 -7.056 3.705 1.00 86.31 89 ALA A O 1
ATOM 672 N N . ARG A 1 90 ? 4.291 -7.141 2.281 1.00 83.50 90 ARG A N 1
ATOM 673 C CA . ARG A 1 90 ? 5.250 -6.521 3.208 1.00 83.50 90 ARG A CA 1
ATOM 674 C C . ARG A 1 90 ? 4.881 -5.096 3.612 1.00 83.50 90 ARG A C 1
ATOM 676 O O . ARG A 1 90 ? 5.025 -4.754 4.781 1.00 83.50 90 ARG A O 1
ATOM 683 N N . TRP A 1 91 ? 4.422 -4.260 2.683 1.00 84.56 91 TRP A N 1
ATOM 684 C CA . TRP A 1 91 ? 4.109 -2.853 2.972 1.00 84.56 91 TRP A CA 1
ATOM 685 C C . TRP A 1 91 ? 2.862 -2.680 3.832 1.00 84.56 91 TRP A C 1
ATOM 687 O O . TRP A 1 91 ? 2.763 -1.723 4.596 1.00 84.56 91 TRP A O 1
ATOM 697 N N . PHE A 1 92 ? 1.922 -3.612 3.712 1.00 81.94 92 PHE A N 1
ATOM 698 C CA . PHE A 1 92 ? 0.660 -3.574 4.437 1.00 81.94 92 PHE A CA 1
ATOM 699 C C . PHE A 1 92 ? 0.639 -4.474 5.684 1.00 81.94 92 PHE A C 1
ATOM 701 O O . PHE A 1 92 ? -0.353 -4.474 6.409 1.00 81.94 92 PHE A O 1
ATOM 708 N N . GLY A 1 93 ? 1.734 -5.186 5.978 1.00 82.56 93 GLY A N 1
ATOM 709 C CA . GLY A 1 93 ? 1.871 -6.024 7.175 1.00 82.56 93 GLY A CA 1
ATOM 710 C C . GLY A 1 93 ? 1.194 -7.394 7.072 1.00 82.56 93 GLY A C 1
ATOM 711 O O . GLY A 1 93 ? 0.889 -8.004 8.094 1.00 82.56 93 GLY A O 1
ATOM 712 N N . TYR A 1 94 ? 0.955 -7.876 5.853 1.00 78.81 94 TYR A N 1
ATOM 713 C CA . TYR A 1 94 ? 0.433 -9.213 5.584 1.00 78.81 94 TYR A CA 1
ATOM 714 C C . TYR A 1 94 ? 1.563 -10.225 5.371 1.00 78.81 94 TYR A C 1
ATOM 716 O O . TYR A 1 94 ? 2.683 -9.882 4.985 1.00 78.81 94 TYR A O 1
ATOM 724 N N . SER A 1 95 ? 1.257 -11.495 5.636 1.00 73.44 95 SER A N 1
ATOM 725 C CA . SER A 1 95 ? 2.162 -12.607 5.338 1.00 73.44 95 SER A CA 1
ATOM 726 C C . SER A 1 95 ? 2.216 -12.859 3.826 1.00 73.44 95 SER A C 1
ATOM 728 O O . SER A 1 95 ? 1.207 -12.673 3.144 1.00 73.44 95 SER A O 1
ATOM 730 N N . THR A 1 96 ? 3.396 -13.228 3.320 1.00 54.91 96 THR A N 1
ATOM 731 C CA . THR A 1 96 ? 3.653 -13.583 1.911 1.00 54.91 96 THR A CA 1
ATOM 732 C C . THR A 1 96 ? 3.367 -15.045 1.638 1.00 54.91 96 THR A C 1
ATOM 734 O O . THR A 1 96 ? 3.848 -15.860 2.458 1.00 54.91 96 THR A O 1
#

Secondary structure (DSSP, 8-state):
-----------------------SSPPPP--TTEEEEETTEEEEEETTEEEEEETTEEEEEEETT-HHHHHHHHHHHHHTTS--HHHHHHHHT---

Radius of gyration: 23.01 Å; chains: 1; bounding box: 62×33×59 Å